Protein AF-A0A2D5SCM4-F1 (afdb_monomer_lite)

pLDDT: mean 75.49, std 20.11, range [27.17, 93.19]

Sequence (125 aa):
MELTVEVSDSIETVEDTFTVSVTNAAPVLEPIADQTMSHNEDTLTLALAASDAEGDDLSYFAEILQGNAAVSLAGNVLTIDPADGFAGTVRVHVTTSDGIARKCGEPKASAAPGTRIGSQNWDEL

Secondary structure (DSSP, 8-state):
-EEEEEEE-SS-EEEEEEE----PPPPEEPP-PPP---TT-S-EEEE--EE-SS----EEEEEEEESSEEEEEETTEEEEEEPTT--S--EEEEEEE-S-----SS-------------------

Radius of gyration: 23.68 Å; chains: 1; bounding box: 65×25×70 Å

Foldseek 3Di:
DKDKDWDDPPPDIDIDIDDDDDDFDWKAWDDDAADDDDLPDQKDKDQTDIDTPVRAQKDKDKDWPDAAWDWDDDRRIIMIGHDRPGAFDIWMDMDMGSPDDPPDDDDDPDPDDDDDDDTRGRDDD

Structure (mmCIF, N/CA/C/O backbone):
data_AF-A0A2D5SCM4-F1
#
_entry.id   AF-A0A2D5SCM4-F1
#
loop_
_atom_site.group_PDB
_atom_site.id
_atom_site.type_symbol
_atom_site.label_atom_id
_atom_site.label_alt_id
_atom_site.label_comp_id
_atom_site.label_asym_id
_atom_site.label_entity_id
_atom_site.label_seq_id
_atom_site.pdbx_PDB_ins_code
_atom_site.Cartn_x
_atom_site.Cartn_y
_atom_site.Cartn_z
_atom_site.occupancy
_atom_site.B_iso_or_equiv
_atom_site.auth_seq_id
_atom_site.auth_comp_id
_atom_site.auth_asym_id
_atom_site.auth_atom_id
_atom_site.pdbx_PDB_model_num
ATOM 1 N N . MET A 1 1 ? -18.086 2.872 23.969 1.00 63.81 1 MET A N 1
ATOM 2 C CA . MET A 1 1 ? -19.369 2.240 24.336 1.00 63.81 1 MET A CA 1
ATOM 3 C C . MET A 1 1 ? -19.547 2.411 25.831 1.00 63.81 1 MET A C 1
ATOM 5 O O . MET A 1 1 ? -18.573 2.228 26.548 1.00 63.81 1 MET A O 1
ATOM 9 N N . GLU A 1 2 ? -20.723 2.817 26.289 1.00 66.62 2 GLU A N 1
ATOM 10 C CA . GLU A 1 2 ? -21.048 2.910 27.718 1.00 66.62 2 GLU A CA 1
ATOM 11 C C . GLU A 1 2 ? -21.864 1.675 28.096 1.00 66.62 2 GLU A C 1
ATOM 13 O O . GLU A 1 2 ? -22.763 1.292 27.343 1.00 66.62 2 GLU A O 1
ATOM 18 N N . LEU A 1 3 ? -21.496 1.013 29.192 1.00 76.94 3 LEU A N 1
ATOM 19 C CA . LEU A 1 3 ? -22.227 -0.131 29.721 1.00 76.94 3 LEU A CA 1
ATOM 20 C C . LEU A 1 3 ? -22.741 0.212 31.116 1.00 76.94 3 LEU A C 1
ATOM 22 O O . LEU A 1 3 ? -21.966 0.645 31.971 1.00 76.94 3 LEU A O 1
ATOM 26 N N . THR A 1 4 ? -24.029 -0.035 31.329 1.00 77.06 4 THR A N 1
ATOM 27 C CA . THR A 1 4 ? -24.682 0.068 32.634 1.00 77.06 4 THR A CA 1
ATOM 28 C C . THR A 1 4 ? -24.843 -1.325 33.216 1.00 77.06 4 THR A C 1
ATOM 30 O O . THR A 1 4 ? -25.319 -2.237 32.534 1.00 77.06 4 THR A O 1
ATOM 33 N N . VAL A 1 5 ? -24.446 -1.493 34.472 1.00 84.88 5 VAL A N 1
ATOM 34 C CA . VAL A 1 5 ? -24.735 -2.692 35.257 1.00 84.88 5 VAL A CA 1
ATOM 35 C C . VAL A 1 5 ? -25.678 -2.316 36.389 1.00 84.88 5 VAL A C 1
ATOM 37 O O . VAL A 1 5 ? -25.429 -1.361 37.118 1.00 84.88 5 VAL A O 1
ATOM 40 N N . GLU A 1 6 ? -26.765 -3.069 36.519 1.00 89.88 6 GLU A N 1
ATOM 41 C CA . GLU A 1 6 ? -27.755 -2.902 37.581 1.00 89.88 6 GLU A CA 1
ATOM 42 C C . GLU A 1 6 ? -27.686 -4.112 38.513 1.00 89.88 6 GLU A C 1
ATOM 44 O O . GLU A 1 6 ? -27.671 -5.264 38.066 1.00 89.88 6 GLU A O 1
ATOM 49 N N . VAL A 1 7 ? -27.645 -3.852 39.818 1.00 87.50 7 VAL A N 1
ATOM 50 C CA . VAL A 1 7 ? -27.789 -4.876 40.853 1.00 87.50 7 VAL A CA 1
ATOM 51 C C . VAL A 1 7 ? -29.025 -4.543 41.676 1.00 87.50 7 VAL A C 1
ATOM 53 O O . VAL A 1 7 ? -29.158 -3.425 42.174 1.00 87.50 7 VAL A O 1
ATOM 56 N N . SER A 1 8 ? -29.920 -5.521 41.834 1.00 91.75 8 SER A N 1
ATOM 57 C CA . SER A 1 8 ? -31.153 -5.372 42.606 1.00 91.75 8 SER A CA 1
ATOM 58 C C . SER A 1 8 ? -31.369 -6.529 43.570 1.00 91.75 8 SER A C 1
ATOM 60 O O . SER A 1 8 ? -31.105 -7.685 43.237 1.00 91.75 8 SER A O 1
ATOM 62 N N . ASP A 1 9 ? -31.915 -6.224 44.744 1.00 89.94 9 ASP A N 1
ATOM 63 C CA . ASP A 1 9 ? -32.416 -7.201 45.714 1.00 89.94 9 ASP A CA 1
ATOM 64 C C . ASP A 1 9 ? -33.955 -7.302 45.717 1.00 89.94 9 ASP A C 1
ATOM 66 O O . ASP A 1 9 ? -34.556 -7.798 46.668 1.00 89.94 9 ASP A O 1
ATOM 70 N N . SER A 1 10 ? -34.607 -6.874 44.627 1.00 84.44 10 SER A N 1
ATOM 71 C CA . SER A 1 10 ? -36.072 -6.757 44.497 1.00 84.44 10 SER A CA 1
ATOM 72 C C . SER A 1 10 ? -36.725 -5.725 45.427 1.00 84.44 10 SER A C 1
ATOM 74 O O . SER A 1 10 ? -37.956 -5.656 45.475 1.00 84.44 10 SER A O 1
ATOM 76 N N . ILE A 1 11 ? -35.935 -4.922 46.146 1.00 85.19 11 ILE A N 1
ATOM 77 C CA . ILE A 1 11 ? -36.411 -3.834 47.008 1.00 85.19 11 ILE A CA 1
ATOM 78 C C . ILE A 1 11 ? -35.746 -2.513 46.613 1.00 85.19 11 ILE A C 1
ATOM 80 O O . ILE A 1 11 ? -36.446 -1.519 46.432 1.00 85.19 11 ILE A O 1
ATOM 84 N N . GLU A 1 12 ? -34.431 -2.510 46.411 1.00 83.31 12 GLU A N 1
ATOM 85 C CA . GLU A 1 12 ? -33.678 -1.394 45.844 1.00 83.31 12 GLU A CA 1
ATOM 86 C C . GLU A 1 12 ? -32.827 -1.846 44.651 1.00 83.31 12 GLU A C 1
ATOM 88 O O . GLU A 1 12 ? -32.547 -3.030 44.437 1.00 83.31 12 GLU A O 1
ATOM 93 N N . THR A 1 13 ? -32.449 -0.873 43.830 1.00 86.19 13 THR A N 1
ATOM 94 C CA . THR A 1 13 ? -31.575 -1.036 42.668 1.00 86.19 13 THR A CA 1
ATOM 95 C C . THR A 1 13 ? -30.421 -0.059 42.803 1.00 86.19 13 THR A C 1
ATOM 97 O O . THR A 1 13 ? -30.630 1.116 43.113 1.00 86.19 13 THR A O 1
ATOM 100 N N . VAL A 1 14 ? -29.210 -0.525 42.527 1.00 91.06 14 VAL A N 1
ATOM 101 C CA . VAL A 1 14 ? -28.042 0.335 42.341 1.00 91.06 14 VAL A CA 1
ATOM 102 C C . VAL A 1 14 ? -27.522 0.106 40.934 1.00 91.06 14 VAL A C 1
ATOM 104 O O . VAL A 1 14 ? -27.308 -1.036 40.524 1.00 91.06 14 VAL A O 1
ATOM 107 N N . GLU A 1 15 ? -27.314 1.200 40.215 1.00 89.19 15 GLU A N 1
ATOM 108 C CA . GLU A 1 15 ? -26.678 1.192 38.906 1.00 89.19 15 GLU A CA 1
ATOM 109 C C . GLU A 1 15 ? -25.266 1.758 39.010 1.00 89.19 15 GLU A C 1
ATOM 111 O O . GLU A 1 15 ? -25.010 2.704 39.761 1.00 89.19 15 GLU A O 1
ATOM 116 N N . ASP A 1 16 ? -24.362 1.187 38.225 1.00 88.56 16 ASP A N 1
ATOM 117 C CA . ASP A 1 16 ? -23.056 1.765 37.948 1.00 88.56 16 ASP A CA 1
ATOM 118 C C . ASP A 1 16 ? -22.807 1.755 36.439 1.00 88.56 16 ASP A C 1
ATOM 120 O O . ASP A 1 16 ? -23.296 0.888 35.704 1.00 88.56 16 ASP A O 1
ATOM 124 N N . THR A 1 17 ? -22.043 2.732 35.972 1.00 81.56 17 THR A N 1
ATOM 125 C CA . THR A 1 17 ? -21.719 2.887 34.555 1.00 81.56 17 THR A CA 1
ATOM 126 C C . THR A 1 17 ? -20.221 2.942 34.370 1.00 81.56 17 THR A C 1
ATOM 128 O O . THR A 1 17 ? -19.523 3.686 35.058 1.00 81.56 17 THR A O 1
ATOM 131 N N . PHE A 1 18 ? -19.726 2.220 33.373 1.00 79.12 18 PHE A N 1
ATOM 132 C CA . PHE A 1 18 ? -18.344 2.341 32.938 1.00 79.12 18 PHE A CA 1
ATOM 133 C C . PHE A 1 18 ? -18.259 2.426 31.420 1.00 79.12 18 PHE A C 1
ATOM 135 O O . PHE A 1 18 ? -19.135 1.980 30.675 1.00 79.12 18 PHE A O 1
ATOM 142 N N . THR A 1 19 ? -17.171 3.024 30.949 1.00 74.56 19 THR A N 1
ATOM 143 C CA . THR A 1 19 ? -16.919 3.176 29.520 1.00 74.56 19 THR A CA 1
ATOM 144 C C . THR A 1 19 ? -15.904 2.145 29.050 1.00 74.56 19 THR A C 1
ATOM 146 O O . THR A 1 19 ? -14.887 1.893 29.691 1.00 74.56 19 THR A O 1
ATOM 149 N N . VAL A 1 20 ? -16.189 1.552 27.895 1.00 67.94 20 VAL A N 1
ATOM 150 C CA . VAL A 1 20 ? -15.272 0.696 27.149 1.00 67.94 20 VAL A CA 1
ATOM 151 C C . VAL A 1 20 ? -14.887 1.439 25.876 1.00 67.94 20 VAL A C 1
ATOM 153 O O . VAL A 1 20 ? -15.741 1.742 25.031 1.00 67.94 20 VAL A O 1
ATOM 156 N N . SER A 1 21 ? -13.601 1.753 25.739 1.00 65.81 21 SER A N 1
ATOM 157 C CA . SER A 1 21 ? -13.024 2.314 24.519 1.00 65.81 21 SER A CA 1
ATOM 158 C C . SER A 1 21 ? -12.250 1.236 23.771 1.00 65.81 21 SER A C 1
ATOM 160 O O . SER A 1 21 ? -11.302 0.676 24.315 1.00 65.81 21 SER A O 1
ATOM 162 N N . VAL A 1 22 ? -12.627 0.989 22.519 1.00 66.75 22 VAL A N 1
ATOM 163 C CA . VAL A 1 22 ? -11.812 0.223 21.571 1.00 66.75 22 VAL A CA 1
ATOM 164 C C . VAL A 1 22 ? -11.101 1.237 20.686 1.00 66.75 22 VAL A C 1
ATOM 166 O O . VAL A 1 22 ? -11.746 2.117 20.112 1.00 66.75 22 VAL A O 1
ATOM 169 N N . THR A 1 23 ? -9.778 1.160 20.628 1.00 70.75 23 THR A N 1
ATOM 170 C CA . THR A 1 23 ? -8.953 2.002 19.760 1.00 70.75 23 THR A CA 1
ATOM 171 C C . THR A 1 23 ? -8.411 1.162 18.619 1.00 70.75 23 THR A C 1
ATOM 173 O O . THR A 1 23 ? -7.908 0.081 18.879 1.00 70.75 23 THR A O 1
ATOM 176 N N . ASN A 1 24 ? -8.474 1.692 17.401 1.00 74.94 24 ASN A N 1
ATOM 177 C CA . ASN A 1 24 ? -7.841 1.119 16.214 1.00 74.94 24 ASN A CA 1
ATOM 178 C C . ASN A 1 24 ? -6.460 1.762 16.024 1.00 74.94 24 ASN A C 1
ATOM 180 O O . ASN A 1 24 ? -6.354 3.003 15.983 1.00 74.94 24 ASN A O 1
ATOM 184 N N . ALA A 1 25 ? -5.402 0.967 15.950 1.00 80.00 25 ALA A N 1
ATOM 185 C CA . ALA A 1 25 ? -4.101 1.407 15.474 1.00 80.00 25 ALA A CA 1
ATOM 186 C C . ALA A 1 25 ? -4.149 1.558 13.948 1.00 80.00 25 ALA A C 1
ATOM 188 O O . ALA A 1 25 ? -4.995 0.979 13.295 1.00 80.00 25 ALA A O 1
ATOM 189 N N . ALA A 1 26 ? -3.317 2.429 13.378 1.00 78.94 26 ALA A N 1
ATOM 190 C CA . ALA A 1 26 ? -3.166 2.442 11.924 1.00 78.94 26 ALA A CA 1
ATOM 191 C C . ALA A 1 26 ? -2.176 1.334 11.530 1.00 78.94 26 ALA A C 1
ATOM 193 O O . ALA A 1 26 ? -1.224 1.110 12.291 1.00 78.94 26 ALA A O 1
ATOM 194 N N . PRO A 1 27 ? -2.314 0.727 10.341 1.00 85.50 27 PRO A N 1
ATOM 195 C CA . PRO A 1 27 ? -1.380 -0.287 9.885 1.00 85.50 27 PRO A CA 1
ATOM 196 C C . PRO A 1 27 ? 0.022 0.292 9.690 1.00 85.50 27 PRO A C 1
ATOM 198 O O . PRO A 1 27 ? 0.202 1.436 9.259 1.00 85.50 27 PRO A O 1
ATOM 201 N N . VAL A 1 28 ? 1.031 -0.528 9.968 1.00 86.44 28 VAL A N 1
ATOM 202 C CA . VAL A 1 28 ? 2.449 -0.196 9.833 1.00 86.44 28 VAL A CA 1
ATOM 203 C C . VAL A 1 28 ? 3.016 -0.922 8.619 1.00 86.44 28 VAL A C 1
ATOM 205 O O . VAL A 1 28 ? 3.081 -2.149 8.599 1.00 86.44 28 VAL A O 1
ATOM 208 N N . LEU A 1 29 ? 3.440 -0.159 7.610 1.00 85.88 29 LEU A N 1
ATOM 209 C CA . LEU A 1 29 ? 4.143 -0.681 6.439 1.00 85.88 29 LEU A CA 1
ATOM 210 C C . LEU A 1 29 ? 5.615 -0.945 6.785 1.00 85.88 29 LEU A C 1
ATOM 212 O O . LEU A 1 29 ? 6.295 -0.073 7.333 1.00 85.88 29 LEU A O 1
ATOM 216 N N . GLU A 1 30 ? 6.114 -2.129 6.436 1.00 87.38 30 GLU A N 1
ATOM 217 C CA . GLU A 1 30 ? 7.528 -2.463 6.583 1.00 87.38 30 GLU A CA 1
ATOM 218 C C . GLU A 1 30 ? 8.396 -1.606 5.647 1.00 87.38 30 GLU A C 1
ATOM 220 O O . GLU A 1 30 ? 7.965 -1.246 4.545 1.00 87.38 30 GLU A O 1
ATOM 225 N N . PRO A 1 31 ? 9.641 -1.281 6.039 1.00 84.50 31 PRO A N 1
ATOM 226 C CA . PRO A 1 31 ? 10.536 -0.507 5.193 1.00 84.50 31 PRO A CA 1
ATOM 227 C C . PRO A 1 31 ? 10.781 -1.196 3.847 1.00 84.50 31 PRO A C 1
ATOM 229 O O . PRO A 1 31 ? 11.311 -2.304 3.779 1.00 84.50 31 PRO A O 1
ATOM 232 N N . ILE A 1 32 ? 10.457 -0.498 2.761 1.00 86.31 32 ILE A N 1
ATOM 233 C CA . ILE A 1 32 ? 10.786 -0.928 1.403 1.00 86.31 32 ILE A CA 1
ATOM 234 C C . ILE A 1 32 ? 12.171 -0.381 1.061 1.00 86.31 32 ILE A C 1
ATOM 236 O O . ILE A 1 32 ? 12.366 0.834 1.004 1.00 86.31 32 ILE A O 1
ATOM 240 N N . ALA A 1 33 ? 13.139 -1.271 0.847 1.00 83.44 33 ALA A N 1
ATOM 241 C CA . ALA A 1 33 ? 14.463 -0.878 0.379 1.00 83.44 33 ALA A CA 1
ATOM 242 C C . ALA A 1 33 ? 14.411 -0.394 -1.077 1.00 83.44 33 ALA A C 1
ATOM 244 O O . ALA A 1 33 ? 13.595 -0.875 -1.870 1.00 83.44 33 ALA A O 1
ATOM 245 N N . ASP A 1 34 ? 15.325 0.510 -1.436 1.00 85.00 34 ASP A N 1
ATOM 246 C CA . ASP A 1 34 ? 15.549 0.879 -2.832 1.00 85.00 34 ASP A CA 1
ATOM 247 C C . ASP A 1 34 ? 15.870 -0.380 -3.650 1.00 85.00 34 ASP A C 1
ATOM 249 O O . ASP A 1 34 ? 16.660 -1.228 -3.233 1.00 85.00 34 ASP A O 1
ATOM 253 N N . GLN A 1 35 ? 15.216 -0.510 -4.800 1.00 87.25 35 GLN A N 1
ATOM 254 C CA . GLN A 1 35 ? 15.420 -1.611 -5.730 1.00 87.25 35 GLN A CA 1
ATOM 255 C C . GLN A 1 35 ? 16.272 -1.124 -6.899 1.00 87.25 35 GLN A C 1
ATOM 257 O O . GLN A 1 35 ? 16.337 0.069 -7.190 1.00 87.25 35 GLN A O 1
ATOM 262 N N . THR A 1 36 ? 16.912 -2.055 -7.583 1.00 85.12 36 THR A N 1
ATOM 263 C CA . THR A 1 36 ? 17.522 -1.820 -8.887 1.00 85.12 36 THR A CA 1
ATOM 264 C C . THR A 1 36 ? 17.055 -2.933 -9.808 1.00 85.12 36 THR A C 1
ATOM 266 O O . THR A 1 36 ? 16.820 -4.055 -9.363 1.00 85.12 36 THR A O 1
ATOM 269 N N . MET A 1 37 ? 16.874 -2.613 -11.082 1.00 81.81 37 MET A N 1
ATOM 270 C CA . MET A 1 37 ? 16.519 -3.585 -12.112 1.00 81.81 37 MET A CA 1
ATOM 271 C C . MET A 1 37 ? 17.423 -3.352 -13.312 1.00 81.81 37 MET A C 1
ATOM 273 O O . MET A 1 37 ? 17.878 -2.236 -13.547 1.00 81.81 37 MET A O 1
ATOM 277 N N . SER A 1 38 ? 17.743 -4.395 -14.051 1.00 79.19 38 SER A N 1
ATOM 278 C CA . SER A 1 38 ? 18.535 -4.259 -15.267 1.00 79.19 38 SER A CA 1
ATOM 279 C C . SER A 1 38 ? 17.639 -3.780 -16.409 1.00 79.19 38 SER A C 1
ATOM 281 O O . SER A 1 38 ? 16.461 -4.106 -16.454 1.00 79.19 38 SER A O 1
ATOM 283 N N . HIS A 1 39 ? 18.184 -3.049 -17.384 1.00 72.62 39 HIS A N 1
ATOM 284 C CA . HIS A 1 39 ? 17.398 -2.556 -18.532 1.00 72.62 39 HIS A CA 1
ATOM 285 C C . HIS A 1 39 ? 16.785 -3.680 -19.394 1.00 72.62 39 HIS A C 1
ATOM 287 O O . HIS A 1 39 ? 15.924 -3.434 -20.227 1.00 72.62 39 HIS A O 1
ATOM 293 N N . ASN A 1 40 ? 17.262 -4.915 -19.234 1.00 75.56 40 ASN A N 1
ATOM 294 C CA . ASN A 1 40 ? 16.731 -6.101 -19.903 1.00 75.56 40 ASN A CA 1
ATOM 295 C C . ASN A 1 40 ? 15.622 -6.813 -19.107 1.00 75.56 40 ASN A C 1
ATOM 297 O O . ASN A 1 40 ? 15.237 -7.915 -19.493 1.00 75.56 40 ASN A O 1
ATOM 301 N N . GLU A 1 41 ? 15.197 -6.265 -17.970 1.00 77.00 41 GLU A N 1
ATOM 302 C CA . GLU A 1 41 ? 14.066 -6.767 -17.195 1.00 77.00 41 GLU A CA 1
ATOM 303 C C . GLU A 1 41 ? 12.832 -5.929 -17.523 1.00 77.00 41 GLU A C 1
ATOM 305 O O . GLU A 1 41 ? 12.841 -4.716 -17.338 1.00 77.00 41 GLU A O 1
ATOM 310 N N . ASP A 1 42 ? 11.776 -6.587 -18.002 1.00 82.00 42 ASP A N 1
ATOM 311 C CA . ASP A 1 42 ? 10.547 -5.900 -18.411 1.00 82.00 42 ASP A CA 1
ATOM 312 C C . ASP A 1 42 ? 9.765 -5.372 -17.194 1.00 82.00 42 ASP A C 1
ATOM 314 O O . ASP A 1 42 ? 9.166 -4.306 -17.237 1.00 82.00 42 ASP A O 1
ATOM 318 N N . THR A 1 43 ? 9.782 -6.102 -16.070 1.00 89.12 43 THR A N 1
ATOM 319 C CA . THR A 1 43 ? 9.022 -5.729 -14.867 1.00 89.12 43 THR A CA 1
ATOM 320 C C . THR A 1 43 ? 9.774 -6.043 -13.584 1.00 89.12 43 THR A C 1
ATOM 322 O O . THR A 1 43 ? 10.439 -7.075 -13.482 1.00 89.12 43 THR A O 1
ATOM 325 N N . LEU A 1 44 ? 9.557 -5.222 -12.559 1.00 88.69 44 LEU A N 1
ATOM 326 C CA . LEU A 1 44 ? 10.018 -5.451 -11.196 1.00 88.69 44 LEU A CA 1
ATOM 327 C C . LEU A 1 44 ? 8.836 -5.809 -10.291 1.00 88.69 44 LEU A C 1
ATOM 329 O O . LEU A 1 44 ? 7.878 -5.045 -10.168 1.00 88.69 44 LEU A O 1
ATOM 333 N N . THR A 1 45 ? 8.921 -6.950 -9.609 1.00 91.56 45 THR A N 1
ATOM 334 C CA . THR A 1 45 ? 7.916 -7.383 -8.630 1.00 91.56 45 THR A CA 1
ATOM 335 C C . THR A 1 45 ? 8.453 -7.295 -7.210 1.00 91.56 45 THR A C 1
ATOM 337 O O . THR A 1 45 ? 9.518 -7.837 -6.919 1.00 91.56 45 THR A O 1
ATOM 340 N N . LEU A 1 46 ? 7.684 -6.68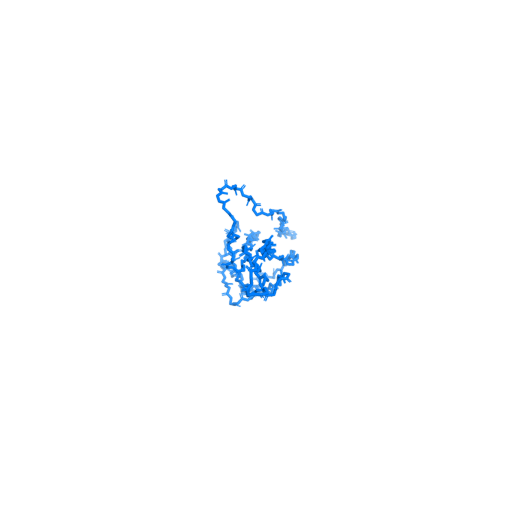7 -6.311 1.00 90.12 46 LEU A N 1
ATOM 341 C CA . LEU A 1 46 ? 8.013 -6.550 -4.899 1.00 90.12 46 LEU A CA 1
ATOM 342 C C . LEU A 1 46 ? 6.858 -7.053 -4.030 1.00 90.12 46 LEU A C 1
ATOM 344 O O . LEU A 1 46 ? 5.714 -6.630 -4.193 1.00 90.12 46 LEU A O 1
ATOM 348 N N . ALA A 1 47 ? 7.168 -7.917 -3.065 1.00 92.25 47 ALA A N 1
ATOM 349 C CA . ALA A 1 47 ? 6.227 -8.280 -2.014 1.00 92.25 47 ALA A CA 1
ATOM 350 C C . ALA A 1 47 ? 6.214 -7.188 -0.937 1.00 92.25 47 ALA A C 1
ATOM 352 O O . ALA A 1 47 ? 7.225 -6.936 -0.281 1.00 92.25 47 ALA A O 1
ATOM 353 N N . LEU A 1 48 ? 5.065 -6.546 -0.761 1.00 90.44 48 LEU A N 1
ATOM 354 C CA . LEU A 1 48 ? 4.817 -5.592 0.307 1.00 90.44 48 LEU A CA 1
ATOM 355 C C . LEU A 1 48 ? 4.462 -6.349 1.587 1.00 90.44 48 LEU A C 1
ATOM 357 O O . LEU A 1 48 ? 3.740 -7.352 1.562 1.00 90.44 48 LEU A O 1
ATOM 361 N N . ALA A 1 49 ? 4.963 -5.849 2.709 1.00 89.25 49 ALA A N 1
ATOM 362 C CA . ALA A 1 49 ? 4.637 -6.355 4.029 1.00 89.25 49 ALA A CA 1
ATOM 363 C C . ALA A 1 49 ? 4.154 -5.193 4.891 1.00 89.25 49 ALA A C 1
ATOM 365 O O . ALA A 1 49 ? 4.799 -4.150 4.955 1.00 89.25 49 ALA A O 1
ATOM 366 N N . ALA A 1 50 ? 3.015 -5.375 5.538 1.00 88.56 50 ALA A N 1
ATOM 367 C CA . ALA A 1 50 ? 2.505 -4.481 6.557 1.00 88.56 50 ALA A CA 1
ATOM 368 C C . ALA A 1 50 ? 1.902 -5.314 7.683 1.00 88.56 50 ALA A C 1
ATOM 370 O O . ALA A 1 50 ? 1.488 -6.456 7.471 1.00 88.56 50 ALA A O 1
ATOM 371 N N . SER A 1 51 ? 1.877 -4.740 8.877 1.00 86.12 51 SER A N 1
ATOM 372 C CA . SER A 1 51 ? 1.269 -5.342 10.054 1.00 86.12 51 SER A CA 1
ATOM 373 C C . SER A 1 51 ? 0.249 -4.396 10.656 1.00 86.12 51 SER A C 1
ATOM 375 O O . SER A 1 51 ? 0.394 -3.176 10.589 1.00 86.12 51 SER A O 1
ATOM 377 N N . ASP A 1 52 ? -0.780 -4.980 11.245 1.00 87.25 52 ASP A N 1
ATOM 378 C CA . ASP A 1 52 ? -1.766 -4.271 12.036 1.00 87.25 52 ASP A CA 1
ATOM 379 C C . ASP A 1 52 ? -1.818 -4.882 13.438 1.00 87.25 52 ASP A C 1
ATOM 381 O O . ASP A 1 52 ? -1.660 -6.096 13.596 1.00 87.25 52 ASP A O 1
ATOM 385 N N . ALA A 1 53 ? -1.949 -4.036 14.459 1.00 84.69 53 ALA A N 1
ATOM 386 C CA . ALA A 1 53 ? -1.871 -4.469 15.852 1.00 84.69 53 ALA A CA 1
ATOM 387 C C . ALA A 1 53 ? -3.115 -5.256 16.286 1.00 84.69 53 ALA A C 1
ATOM 389 O O . ALA A 1 53 ? -3.023 -6.120 17.163 1.00 84.69 53 ALA A O 1
ATOM 390 N N . GLU A 1 54 ? -4.255 -4.971 15.664 1.00 86.25 54 GLU A N 1
ATOM 391 C CA . GLU A 1 54 ? -5.528 -5.634 15.907 1.00 86.25 54 GLU A CA 1
ATOM 392 C C . GLU A 1 54 ? -5.726 -6.851 14.987 1.00 86.25 54 GLU A C 1
ATOM 394 O O . GLU A 1 54 ? -6.558 -7.715 15.272 1.00 86.25 54 GLU A O 1
ATOM 399 N N . GLY A 1 55 ? -4.885 -6.982 13.956 1.00 82.44 55 GLY A N 1
ATOM 400 C CA . GLY A 1 55 ? -4.907 -8.093 13.008 1.00 82.44 55 GLY A CA 1
ATOM 401 C C . GLY A 1 55 ? -5.955 -7.915 11.914 1.00 82.44 55 GLY A C 1
ATOM 402 O O . GLY A 1 55 ? -6.412 -8.913 11.355 1.00 82.44 55 GLY A O 1
ATOM 403 N N . ASP A 1 56 ? -6.338 -6.667 11.637 1.00 84.50 56 ASP A N 1
ATOM 404 C CA . ASP A 1 56 ? -7.303 -6.329 10.599 1.00 84.50 56 ASP A CA 1
ATOM 405 C C . ASP A 1 56 ? -6.757 -6.601 9.186 1.00 84.50 56 ASP A C 1
ATOM 407 O O . ASP A 1 56 ? -5.549 -6.560 8.924 1.00 84.50 56 ASP A O 1
ATOM 411 N N . ASP A 1 57 ? -7.668 -6.889 8.251 1.00 86.06 57 ASP A N 1
ATOM 412 C CA . ASP A 1 57 ? -7.320 -7.140 6.852 1.00 86.06 57 ASP A CA 1
ATOM 413 C C . ASP A 1 57 ? -6.790 -5.864 6.182 1.00 86.06 57 ASP A C 1
ATOM 415 O O . ASP A 1 57 ? -7.415 -4.803 6.219 1.00 86.06 57 ASP A O 1
ATOM 419 N N . LEU A 1 58 ? -5.650 -5.984 5.494 1.00 87.44 58 LEU A N 1
ATOM 420 C CA . LEU A 1 58 ? -4.956 -4.844 4.897 1.00 87.44 58 LEU A CA 1
ATOM 421 C C . LEU A 1 58 ? -5.119 -4.770 3.382 1.00 87.44 58 LEU A C 1
ATOM 423 O O . LEU A 1 58 ? -4.905 -5.735 2.648 1.00 87.44 58 LEU A O 1
ATOM 427 N N . SER A 1 59 ? -5.420 -3.565 2.913 1.00 86.75 59 SER A N 1
ATOM 428 C CA . SER A 1 59 ? -5.441 -3.176 1.507 1.00 86.75 59 SER A CA 1
ATOM 429 C C . SER A 1 59 ? -4.233 -2.306 1.175 1.00 86.75 59 SER A C 1
ATOM 431 O O . SER A 1 59 ? -3.877 -1.402 1.932 1.00 86.75 59 SER A O 1
ATOM 433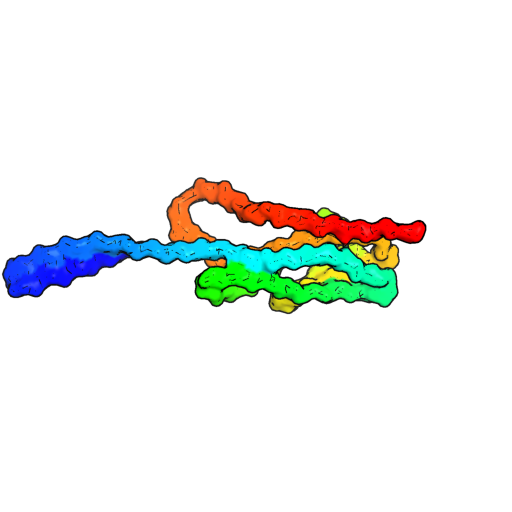 N N . TYR A 1 60 ? -3.625 -2.558 0.017 1.00 85.69 60 TYR A N 1
ATOM 434 C CA . TYR A 1 60 ? -2.451 -1.842 -0.476 1.00 85.69 60 TYR A CA 1
ATOM 435 C C . TYR A 1 60 ? -2.822 -0.982 -1.683 1.00 85.69 60 TYR A C 1
ATOM 437 O O . TYR A 1 60 ? -3.596 -1.393 -2.547 1.00 85.69 60 TYR A O 1
ATOM 445 N N . PHE A 1 61 ? -2.217 0.195 -1.758 1.00 86.44 61 PHE A N 1
ATOM 446 C CA . PHE A 1 61 ? -2.340 1.137 -2.860 1.00 86.44 61 PHE A CA 1
ATOM 447 C C . PHE A 1 61 ? -0.947 1.591 -3.273 1.00 86.44 61 PHE A C 1
ATOM 449 O O . PHE A 1 61 ? -0.074 1.756 -2.423 1.00 86.44 61 PHE A O 1
ATOM 456 N N . ALA A 1 62 ? -0.738 1.789 -4.570 1.00 88.88 62 ALA A N 1
ATOM 457 C CA . ALA A 1 62 ? 0.513 2.296 -5.100 1.00 88.88 62 ALA A CA 1
ATOM 458 C C . ALA A 1 62 ? 0.241 3.285 -6.226 1.00 88.88 62 ALA A C 1
ATOM 460 O O . ALA A 1 62 ? -0.622 3.057 -7.073 1.00 88.88 62 ALA A O 1
ATOM 461 N N . GLU A 1 63 ? 1.009 4.364 -6.241 1.00 89.81 63 GLU A N 1
ATOM 462 C CA . GLU A 1 63 ? 0.962 5.385 -7.277 1.00 89.81 63 GLU A CA 1
ATOM 463 C C . GLU A 1 63 ? 2.372 5.834 -7.656 1.00 89.81 63 GLU A C 1
ATOM 465 O O . GLU A 1 63 ? 3.302 5.799 -6.848 1.00 89.81 63 GLU A O 1
ATOM 470 N N . ILE A 1 64 ? 2.543 6.270 -8.900 1.00 89.75 64 ILE A N 1
ATOM 471 C CA . ILE A 1 64 ? 3.817 6.804 -9.379 1.00 89.75 64 ILE A CA 1
ATOM 472 C C . ILE A 1 64 ? 3.842 8.304 -9.111 1.00 89.75 64 ILE A C 1
ATOM 474 O O . ILE A 1 64 ? 3.023 9.052 -9.637 1.00 89.75 64 ILE A O 1
ATOM 478 N N . LEU A 1 65 ? 4.822 8.748 -8.327 1.00 87.81 65 LEU A N 1
ATOM 479 C CA . LEU A 1 65 ? 5.079 10.167 -8.079 1.00 87.81 65 LEU A CA 1
ATOM 480 C C . LEU A 1 65 ? 6.038 10.776 -9.107 1.00 87.81 65 LEU A C 1
ATOM 482 O O . LEU A 1 65 ? 6.000 11.979 -9.357 1.00 87.81 65 LEU A O 1
ATOM 486 N N . GLN A 1 66 ? 6.946 9.966 -9.660 1.00 89.50 66 GLN A N 1
ATOM 487 C CA . GLN A 1 66 ? 7.953 10.397 -10.630 1.00 89.50 66 GLN A CA 1
ATOM 488 C C . GLN A 1 66 ? 8.397 9.222 -11.506 1.00 89.50 66 GLN A C 1
ATOM 490 O O . GLN A 1 66 ? 8.474 8.098 -11.020 1.00 89.50 66 GLN A O 1
ATOM 495 N N . GLY A 1 67 ? 8.770 9.503 -12.754 1.00 88.75 67 GLY A N 1
ATOM 496 C CA . GLY A 1 67 ? 9.248 8.507 -13.718 1.00 88.75 67 GLY A CA 1
ATOM 497 C C . GLY A 1 67 ? 8.163 8.094 -14.709 1.00 88.75 67 GLY A C 1
ATOM 498 O O . GLY A 1 67 ? 7.012 8.510 -14.582 1.00 88.75 67 GLY A O 1
ATOM 499 N N . ASN A 1 68 ? 8.546 7.310 -15.718 1.00 89.94 68 ASN A N 1
ATOM 500 C CA . ASN A 1 68 ? 7.624 6.789 -16.723 1.00 89.94 68 ASN A CA 1
ATOM 501 C C . ASN A 1 68 ? 7.522 5.266 -16.590 1.00 89.94 68 ASN A C 1
ATOM 503 O O . ASN A 1 68 ? 8.369 4.533 -17.096 1.00 89.94 68 ASN A O 1
ATOM 507 N N . ALA A 1 69 ? 6.505 4.817 -15.864 1.00 91.81 69 ALA A N 1
ATOM 508 C CA . ALA A 1 69 ? 6.209 3.412 -15.626 1.00 91.81 69 ALA A CA 1
ATOM 509 C C . ALA A 1 69 ? 4.696 3.226 -15.455 1.00 91.81 69 ALA A C 1
ATOM 511 O O . ALA A 1 69 ? 3.952 4.198 -15.310 1.00 91.81 69 ALA A O 1
ATOM 512 N N . ALA A 1 70 ? 4.248 1.980 -15.425 1.00 92.25 70 ALA A N 1
ATOM 513 C CA . ALA A 1 70 ? 2.961 1.570 -14.897 1.00 92.25 70 ALA A CA 1
ATOM 514 C C . ALA A 1 70 ? 3.163 0.834 -13.564 1.00 92.25 70 ALA A C 1
ATOM 516 O O .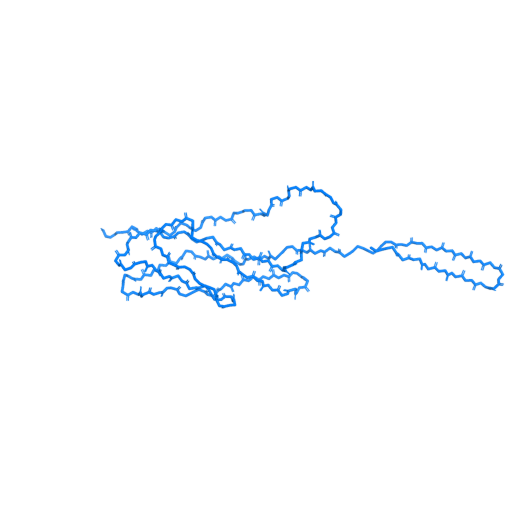 ALA A 1 70 ? 4.182 0.181 -13.340 1.00 92.25 70 ALA A O 1
ATOM 517 N N . VAL A 1 71 ? 2.187 0.952 -12.663 1.00 93.06 71 VAL A N 1
ATOM 518 C CA . VAL A 1 71 ? 2.138 0.181 -11.415 1.00 93.06 71 VAL A CA 1
ATOM 519 C C . VAL A 1 71 ? 0.846 -0.612 -11.356 1.00 93.06 71 VAL A C 1
ATOM 521 O O . VAL A 1 71 ? -0.220 -0.113 -11.715 1.00 93.06 71 VAL A O 1
ATOM 524 N N . SER A 1 72 ? 0.936 -1.850 -10.888 1.00 93.19 72 SER A N 1
ATOM 525 C CA . SER A 1 72 ? -0.222 -2.687 -10.596 1.00 93.19 72 SER A CA 1
ATOM 526 C C . SER A 1 72 ? -0.024 -3.436 -9.283 1.00 93.19 72 SER A C 1
ATOM 528 O O . SER A 1 72 ? 1.102 -3.675 -8.850 1.00 93.19 72 SER A O 1
ATOM 530 N N . LEU A 1 73 ? -1.133 -3.759 -8.620 1.00 91.31 73 LEU A N 1
ATOM 531 C CA . LEU A 1 73 ? -1.153 -4.440 -7.331 1.00 91.31 73 LEU A CA 1
ATOM 532 C C . LEU A 1 73 ? -2.057 -5.664 -7.410 1.00 91.31 73 LEU A C 1
ATOM 534 O O . LEU A 1 73 ? -3.224 -5.560 -7.789 1.00 91.31 73 LEU A O 1
ATOM 538 N N . ALA A 1 74 ? -1.519 -6.810 -7.007 1.00 92.31 74 ALA A N 1
ATOM 539 C CA . ALA A 1 74 ? -2.257 -8.050 -6.824 1.00 92.31 74 ALA A CA 1
ATOM 540 C C . ALA A 1 74 ? -2.097 -8.505 -5.367 1.00 92.31 74 ALA A C 1
ATOM 542 O O . ALA A 1 74 ? -1.089 -9.103 -4.990 1.00 92.31 74 ALA A O 1
ATOM 543 N N . GLY A 1 75 ? -3.081 -8.174 -4.526 1.00 89.19 75 GLY A N 1
ATOM 544 C CA . GLY A 1 75 ? -2.978 -8.371 -3.079 1.00 89.19 75 GLY A CA 1
ATOM 545 C C . GLY A 1 75 ? -1.877 -7.489 -2.488 1.00 89.19 75 GLY A C 1
ATOM 546 O O . GLY A 1 75 ? -1.974 -6.266 -2.538 1.00 89.19 75 GLY A O 1
ATOM 547 N N . ASN A 1 76 ? -0.823 -8.111 -1.960 1.00 89.44 76 ASN A N 1
ATOM 548 C CA . ASN A 1 76 ? 0.358 -7.427 -1.434 1.00 89.44 76 ASN A CA 1
ATOM 549 C C . ASN A 1 76 ? 1.546 -7.424 -2.412 1.00 89.44 76 ASN A C 1
ATOM 551 O O . ASN A 1 76 ? 2.639 -7.013 -2.037 1.00 89.44 76 ASN A O 1
ATOM 555 N N . VAL A 1 77 ? 1.376 -7.903 -3.647 1.00 92.88 77 VAL A N 1
ATOM 556 C CA . VAL A 1 77 ? 2.449 -7.900 -4.648 1.00 92.88 77 VAL A CA 1
ATOM 557 C C . VAL A 1 77 ? 2.311 -6.666 -5.530 1.00 92.88 77 VAL A C 1
ATOM 559 O O . VAL A 1 77 ? 1.328 -6.524 -6.257 1.00 92.88 77 VAL A O 1
ATOM 562 N N . LEU A 1 78 ? 3.304 -5.782 -5.456 1.00 92.19 78 LEU A N 1
ATOM 563 C CA . LEU A 1 78 ? 3.462 -4.626 -6.330 1.00 92.19 78 LEU A CA 1
ATOM 564 C C . LEU A 1 78 ? 4.257 -5.034 -7.570 1.00 92.19 78 LEU A C 1
ATOM 566 O O . LEU A 1 78 ? 5.349 -5.587 -7.454 1.00 92.19 78 LEU A O 1
ATOM 570 N N . THR A 1 79 ? 3.741 -4.712 -8.747 1.00 92.75 79 THR A N 1
ATOM 571 C CA . THR A 1 79 ? 4.442 -4.859 -10.023 1.00 92.75 79 THR A CA 1
ATOM 572 C C . THR A 1 79 ? 4.651 -3.483 -10.635 1.00 92.75 79 THR A C 1
ATOM 574 O O . THR A 1 79 ? 3.697 -2.720 -10.789 1.00 92.75 79 THR A O 1
ATOM 577 N N . ILE A 1 80 ? 5.901 -3.175 -10.969 1.00 92.38 80 ILE A N 1
ATOM 578 C CA . ILE A 1 80 ? 6.323 -1.949 -11.643 1.00 92.38 80 ILE A CA 1
ATOM 579 C C . ILE A 1 80 ? 6.793 -2.339 -13.042 1.00 92.38 80 ILE A C 1
ATOM 581 O O . ILE A 1 80 ? 7.646 -3.211 -13.181 1.00 92.38 80 ILE A O 1
ATOM 585 N N . ASP A 1 81 ? 6.239 -1.682 -14.049 1.00 92.62 81 ASP A N 1
ATOM 586 C CA . ASP A 1 81 ? 6.486 -1.921 -15.472 1.00 92.62 81 ASP A CA 1
ATOM 587 C C . ASP A 1 81 ? 6.972 -0.605 -16.105 1.00 92.62 81 ASP A C 1
ATOM 589 O O . ASP A 1 81 ? 6.154 0.264 -16.429 1.00 92.62 81 ASP A O 1
ATOM 593 N N . PRO A 1 82 ? 8.293 -0.342 -16.132 1.00 90.75 82 PRO A N 1
ATOM 594 C CA . PRO A 1 82 ? 8.843 0.848 -16.773 1.00 90.75 82 PRO A CA 1
ATOM 595 C C . PRO A 1 82 ? 8.496 0.893 -18.262 1.00 90.75 82 PRO A C 1
ATOM 597 O O . PRO A 1 82 ? 8.463 -0.129 -18.931 1.00 90.75 82 PRO A O 1
ATOM 600 N N . ALA A 1 83 ? 8.283 2.088 -18.812 1.00 89.56 83 ALA A N 1
ATOM 601 C CA . ALA A 1 83 ? 8.044 2.206 -20.249 1.00 89.56 83 ALA A CA 1
ATOM 602 C C . ALA A 1 83 ? 9.257 1.713 -21.063 1.00 89.56 83 ALA A C 1
ATOM 604 O O . ALA A 1 83 ? 10.399 1.953 -20.671 1.00 89.56 83 ALA A O 1
ATOM 605 N N . ASP A 1 84 ? 9.011 1.106 -22.227 1.00 85.62 84 ASP A N 1
ATOM 606 C CA . ASP A 1 84 ? 10.066 0.606 -23.117 1.00 85.62 84 ASP A CA 1
ATOM 607 C C . ASP A 1 84 ? 11.178 1.640 -23.348 1.00 85.62 84 ASP A C 1
ATOM 609 O O . ASP A 1 84 ? 10.938 2.776 -23.773 1.00 85.62 84 ASP A O 1
ATOM 613 N N . GLY A 1 85 ? 12.421 1.235 -23.085 1.00 82.31 85 GLY A N 1
ATOM 614 C CA . GLY A 1 85 ? 13.592 2.092 -23.260 1.00 82.31 85 GLY A CA 1
ATOM 615 C C . GLY A 1 85 ? 13.750 3.187 -22.197 1.00 82.31 85 GLY A C 1
ATOM 616 O O . GLY A 1 85 ? 14.633 4.035 -22.339 1.00 82.31 85 GLY A O 1
ATOM 617 N N . PHE A 1 86 ? 12.935 3.197 -21.136 1.00 83.81 86 PHE A N 1
ATOM 618 C CA . PHE A 1 86 ? 13.098 4.127 -20.025 1.00 83.81 86 PHE A CA 1
ATOM 619 C C . PHE A 1 86 ? 14.401 3.846 -19.266 1.00 83.81 86 PHE A C 1
ATOM 621 O O . PHE A 1 86 ? 14.707 2.717 -18.883 1.00 83.81 86 PHE A O 1
ATOM 628 N N . ALA A 1 87 ? 15.166 4.908 -19.034 1.00 81.31 87 ALA A N 1
ATOM 629 C CA . ALA A 1 87 ? 16.334 4.909 -18.170 1.00 81.31 87 ALA A CA 1
ATOM 630 C C . ALA A 1 87 ? 16.204 6.086 -17.202 1.00 81.31 87 ALA A C 1
ATOM 632 O O . ALA A 1 87 ? 16.008 7.228 -17.625 1.00 81.31 87 ALA A O 1
ATOM 633 N N . GLY A 1 88 ? 16.273 5.804 -15.904 1.00 84.94 88 GLY A N 1
ATOM 634 C CA . GLY A 1 88 ? 16.151 6.811 -14.858 1.00 84.94 88 GLY A CA 1
ATOM 635 C C . GLY A 1 88 ? 15.309 6.344 -13.677 1.00 84.94 88 GLY A C 1
ATOM 636 O O . GLY A 1 88 ? 14.868 5.201 -13.603 1.00 84.94 88 GLY A O 1
ATOM 637 N N . THR A 1 89 ? 15.072 7.261 -12.742 1.00 87.38 89 THR A N 1
ATOM 638 C CA . THR A 1 89 ? 14.373 6.976 -11.484 1.00 87.38 89 THR A CA 1
ATOM 639 C C . THR A 1 89 ? 12.861 6.949 -11.622 1.00 87.38 89 THR A C 1
ATOM 641 O O . THR A 1 89 ? 12.247 7.947 -12.006 1.00 87.38 89 THR A O 1
ATOM 644 N N . VAL A 1 90 ? 12.255 5.851 -11.166 1.00 89.25 90 VAL A N 1
ATOM 645 C CA . VAL A 1 90 ? 10.833 5.791 -10.815 1.00 89.25 90 VAL A CA 1
ATOM 646 C C . VAL A 1 90 ? 10.685 5.951 -9.302 1.00 89.25 90 VAL A C 1
ATOM 648 O O . VAL A 1 90 ? 11.358 5.271 -8.529 1.00 89.25 90 VAL A O 1
ATOM 651 N N . ARG A 1 91 ? 9.804 6.853 -8.860 1.00 89.12 91 ARG A N 1
ATOM 652 C CA . ARG A 1 91 ? 9.390 6.962 -7.455 1.00 89.12 91 ARG A CA 1
ATOM 653 C C . ARG A 1 91 ? 7.959 6.488 -7.323 1.00 89.12 91 ARG A C 1
ATOM 655 O O . ARG A 1 91 ? 7.058 7.102 -7.891 1.00 89.12 91 ARG A O 1
ATOM 662 N N . VAL A 1 92 ? 7.769 5.440 -6.535 1.00 88.94 92 VAL A N 1
ATOM 663 C CA . VAL A 1 92 ? 6.454 4.884 -6.220 1.00 88.94 92 VAL A CA 1
ATOM 664 C C . VAL A 1 92 ? 6.114 5.215 -4.774 1.00 88.94 92 VAL A C 1
ATOM 666 O O . VAL A 1 92 ? 6.936 5.027 -3.877 1.00 88.94 92 VAL A O 1
ATOM 669 N N . HIS A 1 93 ? 4.913 5.733 -4.549 1.00 88.88 93 HIS A N 1
ATOM 670 C CA . HIS A 1 93 ? 4.342 5.894 -3.223 1.00 88.88 93 HIS A CA 1
ATOM 671 C C . HIS A 1 93 ? 3.406 4.729 -2.945 1.00 88.88 93 HIS A C 1
ATOM 673 O O . HIS A 1 93 ? 2.534 4.440 -3.757 1.00 88.88 93 HIS A O 1
ATOM 679 N N . VAL A 1 94 ? 3.610 4.060 -1.811 1.00 88.69 94 VAL A N 1
ATOM 680 C CA . VAL A 1 94 ? 2.779 2.945 -1.360 1.00 88.69 94 VAL A CA 1
ATOM 681 C C . VAL A 1 94 ? 2.033 3.376 -0.105 1.00 88.69 94 VAL A C 1
ATOM 683 O O . VAL A 1 94 ? 2.623 3.954 0.808 1.00 88.69 94 VAL A O 1
ATOM 686 N N . THR A 1 95 ? 0.740 3.086 -0.055 1.00 86.12 95 THR A N 1
ATOM 687 C CA . THR A 1 95 ? -0.128 3.338 1.095 1.00 86.12 95 THR A CA 1
ATOM 688 C C . THR A 1 95 ? -0.828 2.048 1.494 1.00 86.12 95 THR A C 1
ATOM 690 O O . THR A 1 95 ? -1.260 1.279 0.638 1.00 86.12 95 THR A O 1
ATOM 693 N N . THR A 1 96 ? -0.969 1.823 2.796 1.00 86.94 96 THR A N 1
ATOM 694 C CA . THR A 1 96 ? -1.741 0.713 3.362 1.00 86.94 96 THR A CA 1
ATOM 695 C C . THR A 1 96 ? -2.922 1.228 4.160 1.00 86.94 96 THR A C 1
ATOM 697 O O . THR A 1 96 ? -2.835 2.265 4.817 1.00 86.94 96 THR A O 1
ATOM 700 N N . SER A 1 97 ? -4.035 0.505 4.100 1.00 83.81 97 SER A N 1
ATOM 701 C CA . SER A 1 97 ? -5.239 0.803 4.867 1.00 83.81 97 SER A CA 1
ATOM 702 C C . SER A 1 97 ? -5.871 -0.485 5.375 1.00 83.81 97 SER A C 1
ATOM 704 O O . SER A 1 97 ? -5.977 -1.456 4.638 1.00 83.81 97 SER A O 1
ATOM 706 N N . ASP A 1 98 ? -6.315 -0.450 6.621 1.00 80.56 98 ASP A N 1
ATOM 707 C CA . ASP A 1 98 ? -7.137 -1.449 7.313 1.00 80.56 98 ASP A CA 1
ATOM 708 C C . ASP A 1 98 ? -8.642 -1.304 6.998 1.00 80.56 98 ASP A C 1
ATOM 710 O O . ASP A 1 98 ? -9.478 -2.039 7.509 1.00 80.56 98 ASP A O 1
ATOM 714 N N . GLY A 1 99 ? -9.032 -0.317 6.179 1.00 74.06 99 GLY A N 1
ATOM 715 C CA . GLY A 1 99 ? -10.436 -0.005 5.897 1.00 74.06 99 GLY A CA 1
ATOM 716 C C . GLY A 1 99 ? -11.213 0.576 7.088 1.00 74.06 99 GLY A C 1
ATOM 717 O O . GLY A 1 99 ? -12.402 0.878 6.942 1.00 74.06 99 GLY A O 1
ATOM 718 N N . ILE A 1 100 ? -10.568 0.793 8.240 1.00 69.12 100 ILE A N 1
ATOM 719 C CA . ILE A 1 100 ? -11.204 1.249 9.476 1.00 69.12 100 ILE A CA 1
ATOM 720 C C . ILE A 1 100 ? -10.771 2.689 9.759 1.00 69.12 100 ILE A C 1
ATOM 722 O O . ILE A 1 100 ? -9.795 2.995 10.438 1.00 69.12 100 ILE A O 1
ATOM 726 N N . ALA A 1 101 ? -11.569 3.642 9.275 1.00 56.78 101 ALA A N 1
ATOM 727 C CA . ALA A 1 101 ? -11.454 5.018 9.739 1.00 56.78 101 ALA A CA 1
ATOM 728 C C . ALA A 1 101 ? -11.890 5.082 11.211 1.00 56.78 101 ALA A C 1
ATOM 730 O O . ALA A 1 101 ? -13.025 4.720 11.535 1.00 56.78 101 ALA A O 1
ATOM 731 N N . ARG A 1 102 ? -11.011 5.569 12.100 1.00 52.62 102 ARG A N 1
ATOM 732 C CA . ARG A 1 102 ? -11.316 5.784 13.525 1.00 52.62 102 ARG A CA 1
ATOM 733 C C . ARG A 1 102 ? -12.688 6.434 13.684 1.00 52.62 102 ARG A C 1
ATOM 735 O O . ARG A 1 102 ? -12.849 7.625 13.421 1.00 52.62 102 ARG A O 1
ATOM 742 N N . LYS A 1 103 ? -13.682 5.686 14.166 1.00 35.22 103 LYS A N 1
ATOM 743 C CA . LYS A 1 103 ? -14.952 6.281 14.583 1.00 35.22 103 LYS A CA 1
ATOM 744 C C . LYS A 1 103 ? -14.772 6.893 15.975 1.00 35.22 103 LYS A C 1
ATOM 746 O O . LYS A 1 103 ? -15.230 6.357 16.977 1.00 35.22 103 LYS A O 1
ATOM 751 N N . CYS A 1 104 ? -14.086 8.029 16.035 1.00 38.62 104 CYS A N 1
ATOM 752 C CA . CYS A 1 104 ? -14.119 8.950 17.169 1.00 38.62 104 CYS A CA 1
ATOM 753 C C . CYS A 1 104 ? -14.524 10.338 16.648 1.00 38.62 104 CYS A C 1
ATOM 755 O O . CYS A 1 104 ? -14.040 10.761 15.603 1.00 38.62 104 CYS A O 1
ATOM 757 N N . GLY A 1 105 ? -15.470 10.999 17.321 1.00 29.25 105 GLY A N 1
ATOM 758 C CA . GLY A 1 105 ? -16.150 12.202 16.829 1.00 29.25 105 GLY A CA 1
ATOM 759 C C . GLY A 1 105 ? -15.237 13.345 16.357 1.00 29.25 105 GLY A C 1
ATOM 760 O O . GLY A 1 105 ? -14.318 13.729 17.068 1.00 29.25 105 GLY A O 1
ATOM 761 N N . GLU A 1 106 ? -15.591 13.874 15.178 1.00 27.17 106 GLU A N 1
ATOM 762 C CA . GLU A 1 106 ? -15.299 15.189 14.564 1.00 27.17 106 GLU A CA 1
ATOM 763 C C 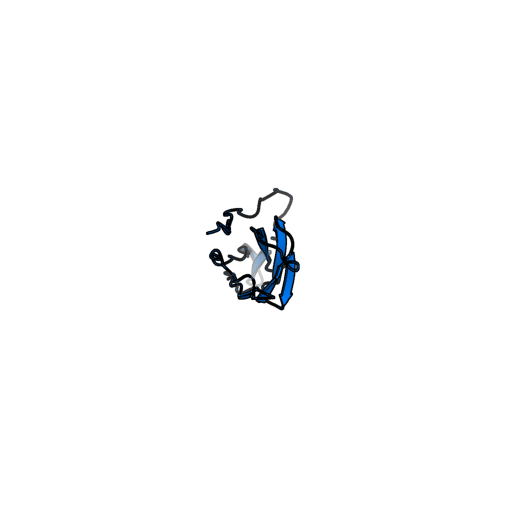. GLU A 1 106 ? -13.841 15.696 14.390 1.00 27.17 106 GLU A C 1
ATOM 765 O O . GLU A 1 106 ? -12.900 15.232 15.030 1.00 27.17 106 GLU A O 1
ATOM 770 N N . PRO A 1 107 ? -13.603 16.578 13.389 1.00 36.91 107 PRO A N 1
ATOM 771 C CA . PRO A 1 107 ? -12.469 16.455 12.489 1.00 36.91 107 PRO A CA 1
ATOM 772 C C . PRO A 1 107 ? -11.221 17.120 13.057 1.00 36.91 107 PRO A C 1
ATOM 774 O O . PRO A 1 107 ? -11.124 18.341 13.180 1.00 36.91 107 PRO A O 1
ATOM 777 N N . LYS A 1 108 ? -10.192 16.311 13.280 1.00 31.41 108 LYS A N 1
ATOM 778 C CA . LYS A 1 108 ? -8.816 16.776 13.166 1.00 31.41 108 LYS A CA 1
ATOM 779 C C . LYS A 1 108 ? -8.217 16.109 11.947 1.00 31.41 108 LYS A C 1
ATOM 781 O O . LYS A 1 108 ? -8.120 14.888 11.902 1.00 31.41 108 LYS A O 1
ATOM 786 N N . ALA A 1 109 ? -7.815 16.927 10.978 1.00 35.12 109 ALA A N 1
ATOM 787 C CA . ALA A 1 109 ? -6.854 16.549 9.956 1.00 35.12 109 ALA A CA 1
ATOM 788 C C . ALA A 1 109 ? -5.609 15.989 10.663 1.00 35.12 109 ALA A C 1
ATOM 790 O O . ALA A 1 109 ? -4.734 16.730 11.105 1.00 35.12 109 ALA A O 1
ATOM 791 N N . SER A 1 110 ? -5.592 14.676 10.864 1.00 37.47 110 SER A N 1
ATOM 792 C CA . SER A 1 110 ? -4.454 13.942 11.384 1.00 37.47 110 SER A CA 1
ATOM 793 C C . SER A 1 110 ? -3.737 13.412 10.164 1.00 37.47 110 SER A C 1
ATOM 795 O O . SER A 1 110 ? -4.140 12.403 9.594 1.00 37.47 110 SER A O 1
ATOM 797 N N . ALA A 1 111 ? -2.723 14.157 9.731 1.00 34.09 111 ALA A N 1
ATOM 798 C CA . ALA A 1 111 ? -1.740 13.689 8.776 1.00 34.09 111 ALA A CA 1
ATOM 799 C C . ALA A 1 111 ? -1.340 12.249 9.134 1.00 34.09 111 ALA A C 1
ATOM 801 O O . ALA A 1 111 ? -0.883 11.995 10.252 1.00 34.09 111 ALA A O 1
ATOM 802 N N . ALA A 1 112 ? -1.550 11.316 8.203 1.00 35.97 112 ALA A N 1
ATOM 803 C CA . ALA A 1 112 ? -0.896 10.019 8.271 1.00 35.97 112 ALA A CA 1
ATOM 804 C C . ALA A 1 112 ? 0.620 10.270 8.379 1.00 35.97 112 ALA A C 1
ATOM 806 O O . ALA A 1 112 ? 1.114 11.225 7.762 1.00 35.97 112 ALA A O 1
ATOM 807 N N . PRO A 1 113 ? 1.358 9.496 9.190 1.00 40.41 113 PRO A N 1
ATOM 808 C CA . PRO A 1 113 ? 2.785 9.701 9.354 1.00 40.41 113 PRO A CA 1
ATOM 809 C C . PRO A 1 113 ? 3.464 9.497 7.999 1.00 40.41 113 PRO A C 1
ATOM 811 O O . PRO A 1 113 ? 3.614 8.384 7.510 1.00 40.41 113 PRO A O 1
ATOM 814 N N . GLY A 1 114 ? 3.856 10.605 7.375 1.00 42.66 114 GLY A N 1
ATOM 815 C CA . GLY A 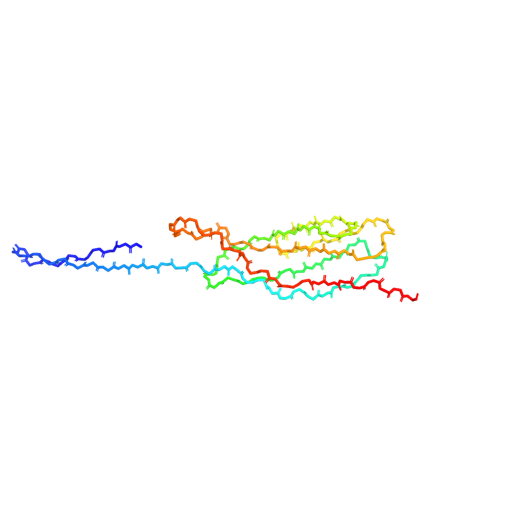1 114 ? 4.835 10.576 6.305 1.00 42.66 114 GLY A CA 1
ATOM 816 C C . GLY A 1 114 ? 6.186 10.103 6.835 1.00 42.66 114 GLY A C 1
ATOM 817 O O . GLY A 1 114 ? 6.448 10.201 8.037 1.00 42.66 114 GLY A O 1
ATOM 818 N N . THR A 1 115 ? 7.044 9.693 5.893 1.00 36.62 115 THR A N 1
ATOM 819 C CA . THR A 1 115 ? 8.524 9.546 5.931 1.00 36.62 115 THR A CA 1
ATOM 820 C C . THR A 1 115 ? 8.903 8.115 5.515 1.00 36.62 115 THR A C 1
ATOM 822 O O . THR A 1 115 ? 8.433 7.172 6.124 1.00 36.62 115 THR A O 1
ATOM 825 N N . ARG A 1 116 ? 9.724 7.826 4.496 1.00 40.34 116 ARG A N 1
ATOM 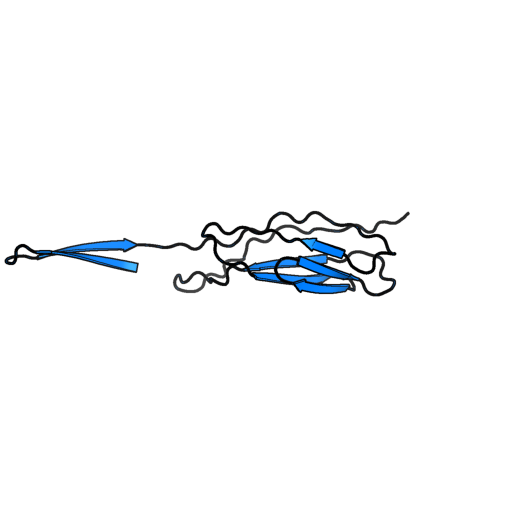826 C CA . ARG A 1 116 ? 10.761 8.579 3.773 1.00 40.34 116 ARG A CA 1
ATOM 827 C C . ARG A 1 116 ? 10.883 7.989 2.359 1.00 40.34 116 ARG A C 1
ATOM 829 O O . ARG A 1 116 ? 10.903 6.779 2.200 1.00 40.34 116 ARG A O 1
ATOM 836 N N . ILE A 1 117 ? 11.003 8.883 1.382 1.00 36.94 117 ILE A N 1
ATOM 837 C CA . ILE A 1 117 ? 11.665 8.739 0.076 1.00 36.94 117 ILE A CA 1
ATOM 838 C C . ILE A 1 117 ? 12.655 7.563 -0.021 1.00 36.94 117 ILE A C 1
ATOM 840 O O . ILE A 1 117 ? 13.747 7.632 0.542 1.00 36.94 117 ILE A O 1
ATOM 844 N N . GLY A 1 118 ? 12.292 6.551 -0.809 1.00 31.66 118 GLY A N 1
ATOM 845 C CA . GLY A 1 118 ? 13.259 5.776 -1.578 1.00 31.66 118 GLY A CA 1
ATOM 846 C C . GLY A 1 118 ? 13.602 6.568 -2.837 1.00 31.66 118 GLY A C 1
ATOM 847 O O . GLY A 1 118 ? 12.738 6.838 -3.677 1.00 31.66 118 GLY A O 1
ATOM 848 N N . SER A 1 119 ? 14.828 7.067 -2.919 1.00 33.91 119 SER A N 1
ATOM 849 C CA . SER A 1 119 ? 15.371 7.648 -4.141 1.00 33.91 119 SER A CA 1
ATOM 850 C C . SER A 1 119 ? 16.212 6.568 -4.795 1.00 33.91 119 SER A C 1
ATOM 852 O O . SER A 1 119 ? 17.382 6.427 -4.456 1.00 33.91 119 SER A O 1
ATOM 854 N N . GLN A 1 120 ? 15.632 5.822 -5.734 1.00 40.28 120 GLN A N 1
ATOM 855 C CA . GLN A 1 120 ? 16.435 4.924 -6.555 1.00 40.28 120 GLN A CA 1
ATOM 856 C C . GLN A 1 120 ? 17.328 5.763 -7.458 1.00 40.28 120 GLN A C 1
ATOM 858 O O . GLN A 1 120 ? 16.845 6.531 -8.289 1.00 40.28 120 GLN A O 1
ATOM 863 N N . ASN A 1 121 ? 18.632 5.662 -7.241 1.00 30.09 121 ASN A N 1
ATOM 864 C CA . ASN A 1 121 ? 19.618 6.324 -8.067 1.00 30.09 121 ASN A CA 1
ATOM 865 C C . ASN A 1 121 ? 19.905 5.451 -9.290 1.00 30.09 121 ASN A C 1
ATOM 867 O O . ASN A 1 121 ? 20.262 4.286 -9.136 1.00 30.09 121 ASN A O 1
ATOM 871 N N . TRP A 1 122 ? 19.750 6.019 -10.481 1.00 40.41 122 TRP A N 1
ATOM 872 C CA . TRP A 1 122 ? 20.103 5.379 -11.748 1.00 40.41 122 TRP A CA 1
ATOM 873 C C . TRP A 1 122 ? 21.307 6.108 -12.332 1.00 40.41 122 TRP A C 1
ATOM 875 O O . TRP A 1 122 ? 21.240 6.642 -13.433 1.00 40.41 122 TRP A O 1
ATOM 885 N N . ASP A 1 123 ? 22.385 6.172 -11.552 1.00 33.38 123 ASP A N 1
ATOM 886 C CA . ASP A 1 123 ? 23.662 6.683 -12.039 1.00 33.38 123 ASP A CA 1
ATOM 887 C C . ASP A 1 123 ? 24.433 5.534 -12.701 1.00 33.38 123 ASP A C 1
ATOM 889 O O . ASP A 1 123 ? 24.930 4.616 -12.049 1.00 33.38 123 ASP A O 1
ATOM 893 N N . GLU A 1 124 ? 24.346 5.565 -14.029 1.00 45.09 124 GLU A N 1
ATOM 894 C CA . GLU A 1 124 ? 25.402 5.473 -15.043 1.00 45.09 124 GLU A CA 1
ATOM 895 C C . GLU A 1 124 ? 26.765 4.823 -14.708 1.00 45.09 124 GLU A C 1
ATOM 897 O O . GLU A 1 124 ? 27.361 4.985 -13.642 1.00 45.09 124 GLU A O 1
ATOM 902 N N . LEU A 1 125 ? 27.304 4.166 -15.742 1.00 37.06 125 LEU A N 1
ATOM 903 C CA . LEU A 1 125 ? 28.735 4.224 -16.050 1.00 37.06 125 LEU A CA 1
ATOM 904 C C . LEU A 1 125 ? 29.135 5.643 -16.464 1.00 37.06 125 LEU A C 1
ATOM 906 O O . LEU A 1 125 ? 28.459 6.161 -17.378 1.00 37.06 125 LEU A O 1
#